Protein AF-A0A376FK42-F1 (afdb_monomer)

Nearest PDB structures (foldseek):
  2qjv-assembly1_A  TM=9.858E-01  e=5.951E-14  Salmonella enterica subsp. enterica serovar Typhimurium str. LT2
  2oa2-assembly1_A-2  TM=7.325E-01  e=2.300E-02  Halalkalibacterium halodurans
  1dgw-assembly1_A  TM=5.409E-01  e=7.132E-02  Canavalia ensiformis
  6v7j-assembly1_B  TM=4.861E-01  e=3.226E-01  Canavalia ensiformis
  3d0j-assembly1_A-2  TM=5.142E-01  e=8.065E-01  Clostridium acetobutylicum ATCC 824

Structure (mmCIF, N/CA/C/O backbone):
data_AF-A0A376FK42-F1
#
_entry.id   AF-A0A376FK42-F1
#
loop_
_atom_site.group_PDB
_atom_site.id
_atom_site.type_symbol
_atom_site.label_atom_id
_atom_site.label_alt_id
_atom_site.label_comp_id
_atom_site.label_asym_id
_atom_site.label_entity_id
_atom_site.label_seq_id
_atom_site.pdbx_PDB_ins_code
_atom_site.Cartn_x
_atom_site.Cartn_y
_atom_site.Cartn_z
_atom_site.occupancy
_atom_site.B_iso_or_equiv
_atom_site.auth_seq_id
_atom_site.auth_comp_id
_atom_site.auth_asym_id
_atom_site.auth_atom_id
_atom_site.pdbx_PDB_model_num
ATOM 1 N N . MET A 1 1 ? 3.304 8.848 0.435 1.00 94.44 1 MET A N 1
ATOM 2 C CA . MET A 1 1 ? 4.704 8.516 0.773 1.00 94.44 1 MET A CA 1
ATOM 3 C C . MET A 1 1 ? 5.530 8.342 -0.502 1.00 94.44 1 MET A C 1
ATOM 5 O O . MET A 1 1 ? 4.957 7.948 -1.506 1.00 94.44 1 MET A O 1
ATOM 9 N N . TRP A 1 2 ? 6.839 8.623 -0.476 1.00 97.44 2 TRP A N 1
ATOM 10 C CA . TRP A 1 2 ? 7.792 8.210 -1.522 1.00 97.44 2 TRP A CA 1
ATOM 11 C C . TRP A 1 2 ? 8.590 6.996 -1.032 1.00 97.44 2 TRP A C 1
ATOM 13 O O . TRP A 1 2 ? 8.978 6.951 0.135 1.00 97.44 2 TRP A O 1
ATOM 23 N N . THR A 1 3 ? 8.832 6.011 -1.888 1.00 98.12 3 THR A N 1
ATOM 24 C CA . THR A 1 3 ? 9.594 4.796 -1.583 1.00 98.12 3 THR A CA 1
ATOM 25 C C . THR A 1 3 ? 10.486 4.475 -2.769 1.00 98.12 3 THR A C 1
ATOM 27 O O . THR A 1 3 ? 9.990 4.237 -3.868 1.00 98.12 3 THR A O 1
ATOM 30 N N . SER A 1 4 ? 11.797 4.484 -2.541 1.00 98.50 4 SER A N 1
ATOM 31 C CA . SER A 1 4 ? 12.766 4.151 -3.581 1.00 98.50 4 SER A CA 1
ATOM 32 C C . SER A 1 4 ? 12.618 2.706 -4.044 1.00 98.50 4 SER A C 1
ATOM 34 O O . SER A 1 4 ? 12.125 1.851 -3.301 1.00 98.50 4 SER A O 1
ATOM 36 N N . GLU A 1 5 ? 13.052 2.438 -5.268 1.00 98.44 5 GLU A N 1
ATOM 37 C CA . GLU A 1 5 ? 13.147 1.083 -5.806 1.00 98.44 5 GLU A CA 1
ATOM 38 C C . GLU A 1 5 ? 13.842 0.095 -4.834 1.00 98.44 5 GLU A C 1
ATOM 40 O O . GLU A 1 5 ? 14.757 0.451 -4.086 1.00 98.44 5 GLU A O 1
ATOM 45 N N . GLY A 1 6 ? 13.355 -1.148 -4.785 1.00 97.44 6 GLY A N 1
ATOM 46 C CA . GLY A 1 6 ? 13.857 -2.211 -3.901 1.00 97.44 6 GLY A CA 1
ATOM 47 C C . GLY A 1 6 ? 13.598 -2.034 -2.394 1.00 97.44 6 GLY A C 1
ATOM 48 O O . GLY A 1 6 ? 13.906 -2.941 -1.621 1.00 97.44 6 GLY A O 1
ATOM 49 N N . CYS A 1 7 ? 13.040 -0.906 -1.951 1.00 98.38 7 CYS A N 1
ATOM 50 C CA . CYS A 1 7 ? 12.701 -0.663 -0.549 1.00 98.38 7 CYS A CA 1
ATOM 51 C C . CYS A 1 7 ? 11.273 -1.121 -0.203 1.00 98.38 7 CYS A C 1
ATOM 53 O O . CYS A 1 7 ? 10.405 -1.300 -1.057 1.00 98.38 7 CYS A O 1
ATOM 55 N N . THR A 1 8 ? 10.998 -1.254 1.095 1.00 98.25 8 THR A N 1
ATOM 56 C CA . THR A 1 8 ? 9.647 -1.513 1.616 1.00 98.25 8 THR A CA 1
ATOM 57 C C . THR A 1 8 ? 9.117 -0.316 2.388 1.00 98.25 8 THR A C 1
ATOM 59 O O . THR A 1 8 ? 9.856 0.303 3.157 1.00 98.25 8 THR A O 1
ATOM 62 N N . SER A 1 9 ? 7.828 -0.034 2.245 1.00 98.06 9 SER A N 1
ATOM 63 C CA . SER A 1 9 ? 7.110 0.978 3.015 1.00 98.06 9 SER A CA 1
ATOM 64 C C . SER A 1 9 ? 5.774 0.454 3.536 1.00 98.06 9 SER A C 1
ATOM 66 O O . SER A 1 9 ? 5.442 -0.716 3.344 1.00 98.06 9 SER A O 1
ATOM 68 N N . SER A 1 10 ? 5.078 1.271 4.335 1.00 96.50 10 SER A N 1
ATOM 69 C CA . SER A 1 10 ? 4.048 0.785 5.270 1.00 96.50 10 SER A CA 1
ATOM 70 C C . SER A 1 10 ? 4.559 -0.414 6.090 1.00 96.50 10 SER A C 1
ATOM 72 O O . SER A 1 10 ? 3.828 -1.347 6.415 1.00 96.50 10 SER A O 1
ATOM 74 N N . TYR A 1 11 ? 5.865 -0.379 6.396 1.00 94.12 11 TYR A N 1
ATOM 75 C CA . TYR A 1 11 ? 6.626 -1.433 7.049 1.00 94.12 11 TYR A CA 1
ATOM 76 C C . TYR A 1 11 ? 7.531 -0.841 8.157 1.00 94.12 11 TYR A C 1
ATOM 78 O O . TYR A 1 11 ? 8.142 0.203 7.914 1.00 94.12 11 TYR A O 1
ATOM 86 N N . PRO A 1 12 ? 7.683 -1.465 9.348 1.00 95.19 12 PRO A N 1
ATOM 87 C CA . PRO A 1 12 ? 7.027 -2.689 9.812 1.00 95.19 12 PRO A CA 1
ATOM 88 C C . PRO A 1 12 ? 5.510 -2.631 9.686 1.00 95.19 12 PRO A C 1
ATOM 90 O O . PRO A 1 12 ? 4.910 -1.568 9.847 1.00 95.19 12 PRO A O 1
ATOM 93 N N . SER A 1 13 ? 4.928 -3.768 9.315 1.00 94.69 13 SER A N 1
ATOM 94 C CA . SER A 1 13 ? 3.519 -3.836 8.945 1.00 94.69 13 SER A CA 1
ATOM 95 C C . SER A 1 13 ? 2.618 -3.360 10.085 1.00 94.69 13 SER A C 1
ATOM 97 O O . SER A 1 13 ? 2.896 -3.645 11.255 1.00 94.69 13 SER A O 1
ATOM 99 N N . HIS A 1 14 ? 1.555 -2.632 9.757 1.00 96.31 14 HIS A N 1
ATOM 100 C CA . HIS A 1 14 ? 0.619 -2.084 10.732 1.00 96.31 14 HIS A CA 1
ATOM 101 C C . HIS A 1 14 ? -0.830 -2.165 10.254 1.00 96.31 14 HIS A C 1
ATOM 103 O O . HIS A 1 14 ? -1.073 -2.380 9.070 1.00 96.31 14 HIS A O 1
ATOM 109 N N . LYS A 1 15 ? -1.768 -2.012 11.189 1.00 96.88 15 LYS A N 1
ATOM 110 C CA . LYS A 1 15 ? -3.212 -1.982 10.953 1.00 96.88 15 LYS A CA 1
ATOM 111 C C . LYS A 1 15 ? -3.883 -0.902 11.804 1.00 96.88 15 LYS A C 1
ATOM 113 O O . LYS A 1 15 ? -3.319 -0.446 12.801 1.00 96.88 15 LYS A O 1
ATOM 118 N N . HIS A 1 16 ? -5.079 -0.525 11.393 1.00 96.38 16 HIS A N 1
ATOM 119 C CA . HIS A 1 16 ? -5.954 0.442 12.053 1.00 96.38 16 HIS A CA 1
ATOM 120 C C . HIS A 1 16 ? -7.409 0.046 11.748 1.00 96.38 16 HIS A C 1
ATOM 122 O O . HIS A 1 16 ? -8.152 0.755 11.080 1.00 96.38 16 HIS A O 1
ATOM 128 N N . ASP A 1 17 ? -7.781 -1.169 12.150 1.00 95.94 17 ASP A N 1
ATOM 129 C CA . ASP A 1 17 ? -9.059 -1.821 11.843 1.00 95.94 17 ASP A CA 1
ATOM 130 C C . ASP A 1 17 ? -9.898 -2.152 13.088 1.00 95.94 17 ASP A C 1
ATOM 132 O O . ASP A 1 17 ? -10.990 -2.713 12.969 1.00 95.94 17 ASP A O 1
ATOM 136 N N . THR A 1 18 ? -9.427 -1.747 14.272 1.00 94.50 18 THR A N 1
ATOM 137 C CA . THR A 1 18 ? -10.134 -1.887 15.549 1.00 94.50 18 THR A CA 1
ATOM 138 C C . THR A 1 18 ? -10.239 -0.543 16.272 1.00 94.50 18 THR A C 1
ATOM 140 O O . THR A 1 18 ? -9.243 0.147 16.471 1.00 94.50 18 THR A O 1
ATOM 143 N N . ASP A 1 19 ? -11.438 -0.201 16.752 1.00 93.56 19 ASP A N 1
ATOM 144 C CA . ASP A 1 19 ? -11.649 0.928 17.668 1.00 93.56 19 ASP A CA 1
ATOM 145 C C . ASP A 1 19 ? -11.261 0.531 19.104 1.00 93.56 19 ASP A C 1
ATOM 147 O O . ASP A 1 19 ? -12.068 -0.011 19.861 1.00 93.56 19 ASP A O 1
ATOM 151 N N . ASN A 1 20 ? -9.984 0.712 19.453 1.00 92.06 20 ASN A N 1
ATOM 152 C CA . ASN A 1 20 ? -9.436 0.374 20.769 1.00 92.06 20 ASN A CA 1
ATOM 153 C C . ASN A 1 20 ? -8.352 1.384 21.202 1.00 92.06 20 ASN A C 1
ATOM 155 O O . ASN A 1 20 ? -7.168 1.035 21.296 1.00 92.06 20 ASN A O 1
ATOM 159 N N . PRO A 1 21 ? -8.713 2.660 21.421 1.00 89.88 21 PRO A N 1
ATOM 160 C CA . PRO A 1 21 ? -7.752 3.680 21.819 1.00 89.88 21 PRO A CA 1
ATOM 161 C C . PRO A 1 21 ? -7.221 3.453 23.252 1.00 89.88 21 PRO A C 1
ATOM 163 O O . PRO A 1 21 ? -7.978 3.044 24.135 1.00 89.88 21 PRO A O 1
ATOM 166 N N . PRO A 1 22 ? -5.939 3.782 23.533 1.00 90.31 22 PRO A N 1
ATOM 167 C CA . PRO A 1 22 ? -4.957 4.410 22.640 1.00 90.31 22 PRO A CA 1
ATOM 168 C C . PRO A 1 22 ? -4.126 3.406 21.820 1.00 90.31 22 PRO A C 1
ATOM 170 O O . PRO A 1 22 ? -3.119 3.784 21.228 1.00 90.31 22 PRO A O 1
ATOM 173 N N . GLN A 1 23 ? -4.455 2.113 21.840 1.00 91.81 23 GLN A N 1
ATOM 174 C CA . GLN A 1 23 ? -3.658 1.105 21.140 1.00 91.81 23 GLN A CA 1
ATOM 175 C C . GLN A 1 23 ? -3.880 1.173 19.628 1.00 91.81 23 GLN A C 1
ATOM 177 O O . GLN A 1 23 ? -2.927 1.023 18.865 1.00 91.81 23 GLN A O 1
ATOM 182 N N . GLU A 1 24 ? -5.121 1.412 19.209 1.00 92.94 24 GLU A N 1
ATOM 183 C CA . GLU A 1 24 ? -5.521 1.415 17.807 1.00 92.94 24 GLU A CA 1
ATOM 184 C C . GLU A 1 24 ? -6.777 2.263 17.581 1.00 92.94 24 GLU A C 1
ATOM 186 O O . GLU A 1 24 ? -7.643 2.345 18.455 1.00 92.94 24 GLU A O 1
ATOM 191 N N . THR A 1 25 ? -6.878 2.896 16.416 1.00 93.88 25 THR A N 1
ATOM 192 C CA . THR A 1 25 ? -8.098 3.570 15.960 1.00 93.88 25 THR A CA 1
ATOM 193 C C . THR A 1 25 ? -8.608 2.924 14.679 1.00 93.88 25 THR A C 1
ATOM 195 O O . THR A 1 25 ? -7.819 2.485 13.848 1.00 93.88 25 THR A O 1
ATOM 198 N N . TYR A 1 26 ? -9.932 2.865 14.506 1.00 94.06 26 TYR A N 1
ATOM 199 C CA . TYR A 1 26 ? -10.535 2.371 13.267 1.00 94.06 26 TYR A CA 1
ATOM 200 C C . TYR A 1 26 ? -10.449 3.441 12.177 1.00 94.06 26 TYR A C 1
ATOM 202 O O . TYR A 1 26 ? -11.073 4.502 12.292 1.00 94.06 26 TYR A O 1
ATOM 210 N N . LEU A 1 27 ? -9.704 3.144 11.115 1.00 94.00 27 LEU A N 1
ATOM 211 C CA . LEU A 1 27 ? -9.558 3.971 9.926 1.00 94.00 27 LEU A CA 1
ATOM 212 C C . LEU A 1 27 ? -9.585 3.072 8.683 1.00 94.00 27 LEU A C 1
ATOM 214 O O . LEU A 1 27 ? -8.787 2.151 8.551 1.00 94.00 27 LEU A O 1
ATOM 218 N N . GLU A 1 28 ? -10.469 3.350 7.736 1.00 92.62 28 GLU A N 1
ATOM 219 C CA . GLU A 1 28 ? -10.330 2.800 6.384 1.00 92.62 28 GLU A CA 1
ATOM 220 C C . GLU A 1 28 ? -9.239 3.584 5.654 1.00 92.62 28 GLU A C 1
ATOM 222 O O . GLU A 1 28 ? -9.155 4.801 5.828 1.00 92.62 28 GLU A O 1
ATOM 227 N N . GLU A 1 29 ? -8.417 2.925 4.832 1.00 97.25 29 GLU A N 1
ATOM 228 C CA . GLU A 1 29 ? -7.361 3.593 4.060 1.00 97.25 29 GLU A CA 1
ATOM 229 C C . GLU A 1 29 ? -7.423 3.230 2.572 1.00 97.25 29 GLU A C 1
ATOM 231 O O . GLU A 1 29 ? -7.695 2.093 2.181 1.00 97.25 29 GLU A O 1
ATOM 236 N N . THR A 1 30 ? -7.145 4.210 1.716 1.00 98.12 30 THR A N 1
ATOM 237 C CA . THR A 1 30 ? -6.933 3.999 0.277 1.00 98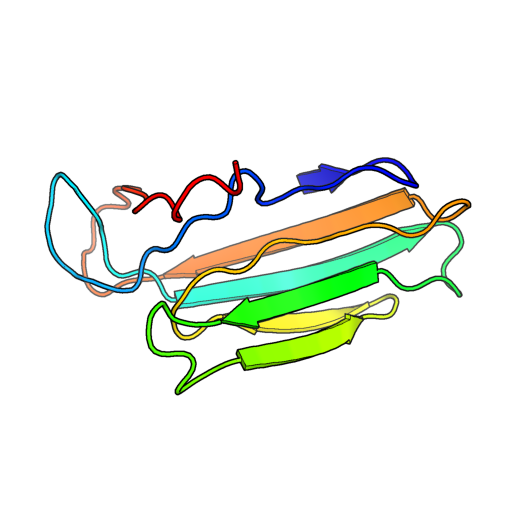.12 30 THR A CA 1
ATOM 238 C C . THR A 1 30 ? -5.526 4.420 -0.114 1.00 98.12 30 THR A C 1
ATOM 240 O O . THR A 1 30 ? -4.996 5.371 0.451 1.00 98.12 30 THR A O 1
ATOM 243 N N . TYR A 1 31 ? -4.935 3.742 -1.098 1.00 98.62 31 TYR A N 1
ATOM 244 C CA . TYR A 1 31 ? -3.613 4.042 -1.651 1.00 98.62 31 TYR A CA 1
ATOM 245 C C . TYR A 1 31 ? -3.733 4.300 -3.151 1.00 98.62 31 TYR A C 1
ATOM 247 O O . TYR A 1 31 ? -3.988 3.366 -3.904 1.00 98.62 31 TYR A O 1
ATOM 255 N N . TYR A 1 32 ? -3.526 5.539 -3.600 1.00 98.75 32 TYR A N 1
ATOM 256 C CA . TYR A 1 32 ? -3.381 5.874 -5.020 1.00 98.75 32 TYR A CA 1
ATOM 257 C C . TYR A 1 32 ? -1.905 5.857 -5.415 1.00 98.75 32 TYR A C 1
ATOM 259 O O . TYR A 1 32 ? -1.145 6.717 -4.962 1.00 98.75 32 TYR A O 1
ATOM 267 N N . HIS A 1 33 ? -1.500 4.910 -6.260 1.00 98.81 33 HIS A N 1
ATOM 268 C CA . HIS A 1 33 ? -0.095 4.669 -6.595 1.00 98.81 33 HIS A CA 1
ATOM 269 C C . HIS A 1 33 ? 0.362 5.414 -7.849 1.00 98.81 33 HIS A C 1
ATOM 271 O O . HIS A 1 33 ? -0.371 5.579 -8.822 1.00 98.81 33 HIS A O 1
ATOM 277 N N . ARG A 1 34 ? 1.621 5.846 -7.851 1.00 98.75 34 ARG A N 1
ATOM 278 C CA . ARG A 1 34 ? 2.363 6.374 -8.997 1.00 98.75 34 ARG A CA 1
ATOM 279 C C . ARG A 1 34 ? 3.734 5.714 -9.039 1.00 98.75 34 ARG A C 1
ATOM 281 O O . ARG A 1 34 ? 4.374 5.584 -8.001 1.00 98.75 34 ARG A O 1
ATOM 288 N N . LEU A 1 35 ? 4.181 5.329 -10.228 1.00 98.75 35 LEU A N 1
ATOM 289 C CA . LEU A 1 35 ? 5.472 4.670 -10.432 1.00 98.75 35 LEU A CA 1
ATOM 290 C C . LEU A 1 35 ? 6.344 5.485 -11.389 1.00 98.75 35 LEU A C 1
ATOM 292 O O . LEU A 1 35 ? 5.832 6.158 -12.286 1.00 98.75 35 LEU A O 1
ATOM 296 N N . ASN A 1 36 ? 7.660 5.404 -11.208 1.00 98.31 36 ASN A N 1
ATOM 297 C CA . ASN A 1 36 ? 8.644 5.989 -12.108 1.00 98.31 36 ASN A CA 1
ATOM 298 C C . ASN A 1 36 ? 9.814 5.014 -12.341 1.00 98.31 36 ASN A C 1
ATOM 300 O O . ASN A 1 36 ? 10.559 4.756 -11.397 1.00 98.31 36 ASN A O 1
ATOM 304 N N . PRO A 1 37 ? 10.030 4.519 -13.575 1.00 98.50 37 PRO A N 1
ATOM 305 C CA . PRO A 1 37 ? 9.229 4.738 -14.788 1.00 98.50 37 PRO A CA 1
ATOM 306 C C . PRO A 1 37 ? 7.783 4.200 -14.718 1.00 98.50 37 PRO A C 1
ATOM 308 O O . PRO A 1 37 ? 7.500 3.241 -14.003 1.00 98.50 37 PRO A O 1
ATOM 311 N N . GLU A 1 38 ? 6.856 4.809 -15.472 1.00 98.69 38 GLU A N 1
ATOM 312 C CA . GLU A 1 38 ? 5.401 4.587 -15.323 1.00 98.69 38 GLU A CA 1
ATOM 313 C C . GLU A 1 38 ? 4.911 3.167 -15.674 1.00 98.69 38 GLU A C 1
ATOM 315 O O . GLU A 1 38 ? 3.813 2.794 -15.273 1.00 98.69 38 GLU A O 1
ATOM 320 N N . GLN A 1 39 ? 5.692 2.366 -16.404 1.00 98.62 39 GLN A N 1
ATOM 321 C CA . GLN A 1 39 ? 5.346 0.981 -16.758 1.00 98.62 39 GLN A CA 1
ATOM 322 C C . GLN A 1 39 ? 5.630 -0.044 -15.646 1.00 98.62 39 GLN A C 1
ATOM 324 O O . GLN A 1 39 ? 5.386 -1.236 -15.840 1.00 98.62 39 GLN A O 1
ATOM 329 N N . GLY A 1 40 ? 6.217 0.396 -14.530 1.00 98.38 40 GLY A N 1
ATOM 330 C CA . GLY A 1 40 ? 6.515 -0.456 -13.385 1.00 98.38 40 GLY A CA 1
ATOM 331 C C . GLY A 1 40 ? 5.282 -0.893 -12.601 1.00 98.38 40 GLY A C 1
ATOM 332 O O . GLY A 1 40 ? 4.157 -0.471 -12.868 1.00 98.38 40 GLY A O 1
ATOM 333 N N . PHE A 1 41 ? 5.537 -1.704 -11.579 1.00 98.81 41 PHE A N 1
ATOM 334 C CA . PHE A 1 41 ? 4.562 -2.080 -10.563 1.00 98.81 41 PHE A CA 1
ATOM 335 C C . PHE A 1 41 ? 5.237 -2.172 -9.189 1.00 98.81 41 PHE A C 1
ATOM 337 O O . PHE A 1 41 ? 6.457 -2.334 -9.093 1.00 98.81 41 PHE A O 1
ATOM 344 N N . CYS A 1 42 ? 4.443 -2.097 -8.127 1.00 98.69 42 CYS A N 1
ATOM 345 C CA . CYS A 1 42 ? 4.838 -2.523 -6.787 1.00 98.69 42 CYS A CA 1
ATOM 346 C C . CYS A 1 42 ? 3.949 -3.686 -6.332 1.00 98.69 42 CYS A C 1
ATOM 348 O O . CYS A 1 42 ? 2.891 -3.941 -6.906 1.00 98.69 42 CYS A O 1
ATOM 350 N N . MET A 1 43 ? 4.391 -4.416 -5.313 1.00 98.81 43 MET A N 1
ATOM 351 C CA . MET A 1 43 ? 3.580 -5.444 -4.671 1.00 98.81 43 MET A CA 1
ATOM 352 C C . MET A 1 43 ? 2.970 -4.856 -3.403 1.00 98.81 43 MET A C 1
ATOM 354 O O . MET A 1 43 ? 3.704 -4.466 -2.493 1.00 98.81 43 MET A O 1
ATOM 358 N N . GLN A 1 44 ? 1.643 -4.817 -3.322 1.00 98.81 44 GLN A N 1
ATOM 359 C CA . GLN A 1 44 ? 0.934 -4.498 -2.085 1.00 98.81 44 GLN A CA 1
ATOM 360 C C . GLN A 1 44 ? 0.191 -5.742 -1.614 1.00 98.81 44 GLN A C 1
ATOM 362 O O . GLN A 1 44 ? -0.496 -6.403 -2.395 1.00 98.81 44 GLN A O 1
ATOM 367 N N . ARG A 1 45 ? 0.350 -6.076 -0.335 1.00 98.62 45 ARG A N 1
ATOM 368 C CA . ARG A 1 45 ? -0.341 -7.207 0.284 1.00 98.62 45 ARG A CA 1
ATOM 369 C C . ARG A 1 45 ? -1.255 -6.689 1.374 1.00 98.62 45 ARG A C 1
ATOM 371 O O . ARG A 1 45 ? -0.771 -5.953 2.216 1.00 98.62 45 ARG A O 1
ATOM 378 N N . VAL A 1 46 ? -2.520 -7.096 1.390 1.00 98.56 46 VAL A N 1
ATOM 379 C CA . VAL A 1 46 ? -3.478 -6.767 2.454 1.00 98.56 46 VAL A CA 1
ATOM 380 C C . VAL A 1 46 ? -3.874 -8.054 3.168 1.00 98.56 46 VAL A C 1
ATOM 382 O O . VAL A 1 46 ? -4.424 -8.952 2.533 1.00 98.56 46 VAL A O 1
ATOM 385 N N . TYR A 1 47 ? -3.571 -8.176 4.463 1.00 98.38 47 TYR A N 1
ATOM 386 C CA . TYR A 1 47 ? -3.794 -9.422 5.202 1.00 98.38 47 TYR A CA 1
ATOM 387 C C . TYR A 1 47 ? -4.163 -9.229 6.679 1.00 98.38 47 TYR A C 1
ATOM 389 O O . TYR A 1 47 ? -3.696 -8.304 7.330 1.00 98.38 47 TYR A O 1
ATOM 397 N N . THR A 1 48 ? -4.972 -10.120 7.247 1.00 97.62 48 THR A N 1
ATOM 398 C CA . THR A 1 48 ? -5.293 -10.157 8.691 1.00 97.62 48 THR A CA 1
ATOM 399 C C . THR A 1 48 ? -4.431 -11.181 9.432 1.00 97.6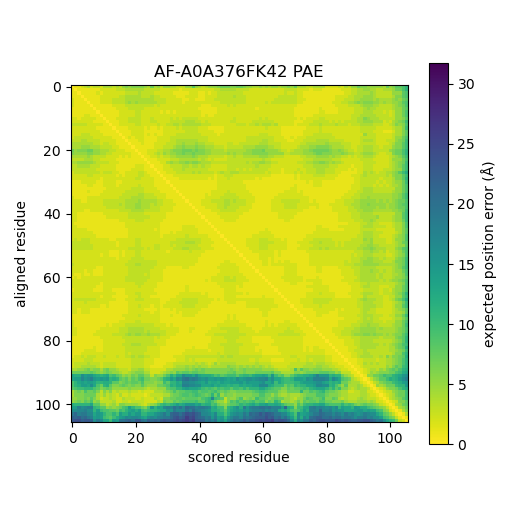2 48 THR A C 1
ATOM 401 O O . THR A 1 48 ? -3.805 -12.028 8.802 1.00 97.62 48 THR A O 1
ATOM 404 N N . ASP A 1 49 ? -4.386 -11.152 10.768 1.00 95.31 49 ASP A N 1
ATOM 405 C CA . ASP A 1 49 ? -3.643 -12.159 11.554 1.00 95.31 49 ASP A CA 1
ATOM 406 C C . ASP A 1 49 ? -4.096 -13.597 11.252 1.00 95.31 49 ASP A C 1
ATOM 408 O O . ASP A 1 49 ? -3.274 -14.497 11.077 1.00 95.31 49 ASP A O 1
ATOM 4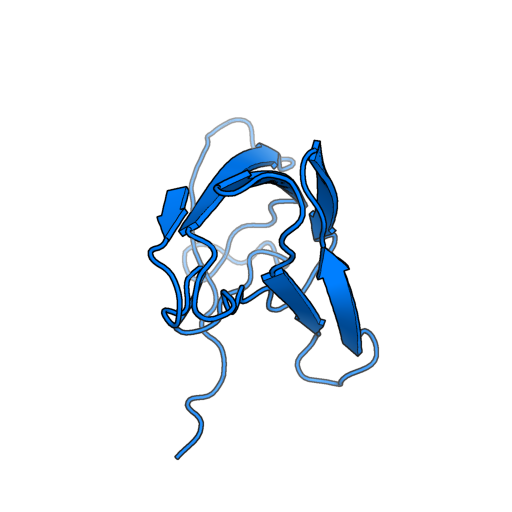12 N N . ASP A 1 50 ? -5.411 -13.796 11.131 1.00 96.62 50 ASP A N 1
ATOM 413 C CA . ASP A 1 50 ? -6.052 -15.088 10.863 1.00 96.62 50 ASP A CA 1
ATOM 414 C C . ASP A 1 50 ? -6.057 -15.496 9.379 1.00 96.62 50 ASP A C 1
ATOM 416 O O . ASP A 1 50 ? -6.529 -16.582 9.044 1.00 96.62 50 ASP A O 1
ATOM 420 N N . ARG A 1 51 ? -5.540 -14.634 8.492 1.00 97.00 51 ARG A N 1
ATOM 421 C CA . ARG A 1 51 ? -5.500 -14.823 7.031 1.00 97.00 51 ARG A CA 1
ATOM 422 C C . ARG A 1 51 ? -6.861 -15.033 6.364 1.00 97.00 51 ARG A C 1
ATOM 424 O O . ARG A 1 51 ? -6.915 -15.513 5.236 1.00 97.00 51 ARG A O 1
ATOM 431 N N . THR A 1 52 ? -7.964 -14.656 7.013 1.00 97.94 52 THR A N 1
ATOM 432 C CA . THR A 1 52 ? -9.289 -14.648 6.361 1.00 97.94 52 THR A CA 1
ATOM 433 C C . THR A 1 52 ? -9.374 -13.608 5.245 1.00 97.94 52 THR A C 1
ATOM 435 O O . THR A 1 52 ? -10.153 -13.768 4.309 1.00 97.94 52 THR A O 1
ATOM 438 N N . LEU A 1 53 ? -8.551 -12.563 5.335 1.00 98.06 53 LEU A N 1
ATOM 439 C CA . LEU A 1 53 ? -8.134 -11.722 4.223 1.00 98.06 53 LEU A CA 1
ATOM 440 C C . LEU A 1 53 ? -6.623 -11.919 4.051 1.00 98.06 53 LEU A C 1
ATOM 442 O O . LEU A 1 53 ? -5.885 -11.782 5.027 1.00 98.06 53 LEU A O 1
ATOM 446 N N . ASP A 1 54 ? -6.169 -12.262 2.848 1.00 98.44 54 ASP A N 1
ATOM 447 C CA . ASP A 1 54 ? -4.744 -12.388 2.509 1.00 98.44 54 ASP A CA 1
ATOM 448 C C . ASP A 1 54 ? -4.561 -12.258 0.99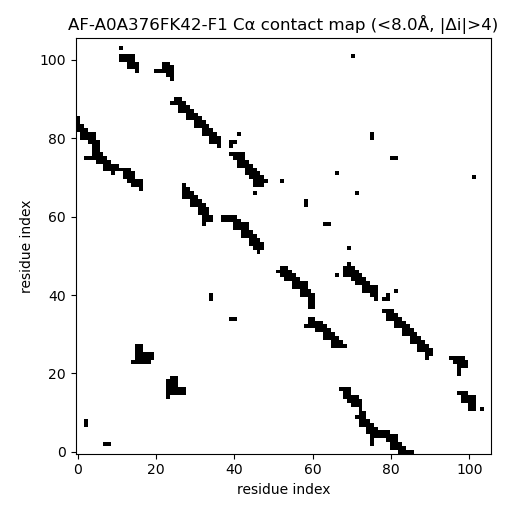1 1.00 98.44 54 ASP A C 1
ATOM 450 O O . ASP A 1 54 ? -4.437 -13.244 0.268 1.00 98.44 54 ASP A O 1
ATOM 454 N N . GLU A 1 55 ? -4.601 -11.023 0.501 1.00 98.56 55 GLU A N 1
ATOM 455 C CA . GLU A 1 55 ? -4.552 -10.719 -0.927 1.00 98.56 55 GLU A CA 1
ATOM 456 C C . GLU A 1 55 ? -3.238 -10.028 -1.280 1.00 98.56 55 GLU A C 1
ATOM 458 O O . GLU A 1 55 ? -2.816 -9.087 -0.606 1.00 98.56 55 GLU A O 1
ATOM 463 N N . CYS A 1 56 ? -2.594 -10.472 -2.357 1.00 98.50 56 CYS A N 1
ATOM 464 C CA . CYS A 1 56 ? -1.354 -9.890 -2.862 1.00 98.50 56 CYS A CA 1
ATOM 465 C C . CYS A 1 56 ? -1.557 -9.434 -4.305 1.00 98.50 56 CYS A C 1
ATOM 467 O O . CYS A 1 56 ? -1.965 -10.220 -5.159 1.00 98.50 56 CYS A O 1
ATOM 469 N N . MET A 1 57 ? -1.278 -8.162 -4.572 1.00 98.62 57 MET A N 1
ATOM 470 C CA . MET A 1 57 ? -1.613 -7.505 -5.832 1.00 98.62 57 MET A CA 1
ATOM 471 C C . MET A 1 57 ? -0.355 -6.893 -6.443 1.00 98.62 57 MET A C 1
ATOM 473 O O . MET A 1 57 ? 0.418 -6.233 -5.746 1.00 98.62 57 MET A O 1
ATOM 477 N N . ALA A 1 58 ? -0.177 -7.078 -7.751 1.00 98.75 58 ALA A N 1
ATOM 478 C CA . ALA A 1 58 ? 0.715 -6.238 -8.540 1.00 98.75 58 ALA A CA 1
ATOM 479 C C . ALA A 1 58 ? -0.032 -4.940 -8.872 1.00 98.75 58 ALA A C 1
ATOM 481 O O . ALA A 1 58 ? -1.049 -4.973 -9.563 1.00 98.75 58 ALA A O 1
ATOM 482 N N . VAL A 1 59 ? 0.453 -3.821 -8.344 1.00 98.75 59 VAL A N 1
ATOM 483 C CA . VAL A 1 59 ? -0.192 -2.510 -8.437 1.00 98.75 59 VAL A CA 1
ATOM 484 C C . VAL A 1 59 ? 0.581 -1.644 -9.422 1.00 98.75 59 VAL A C 1
ATOM 486 O O . VAL A 1 59 ? 1.776 -1.406 -9.232 1.00 98.75 59 VAL A O 1
ATOM 489 N N . TYR A 1 60 ? -0.085 -1.185 -10.478 1.00 98.88 60 TYR A N 1
ATOM 490 C CA . TYR A 1 60 ? 0.517 -0.394 -11.547 1.00 98.88 60 TYR A CA 1
ATOM 491 C C . TYR A 1 60 ? 0.282 1.109 -11.348 1.00 98.88 60 TYR A C 1
ATOM 493 O O . TYR A 1 60 ? -0.383 1.575 -10.420 1.00 98.88 60 TYR A O 1
ATOM 501 N N . ASN A 1 61 ? 0.882 1.914 -12.226 1.00 98.75 61 ASN A N 1
ATOM 502 C CA . ASN A 1 61 ? 0.767 3.366 -12.171 1.00 98.75 61 ASN A CA 1
ATOM 503 C C . ASN A 1 61 ? -0.695 3.819 -12.296 1.00 98.75 61 ASN A C 1
ATOM 505 O O . ASN A 1 61 ? -1.358 3.536 -13.291 1.00 98.75 61 ASN A O 1
ATOM 509 N N . ARG A 1 62 ? -1.128 4.638 -11.331 1.00 98.56 62 ARG A N 1
ATOM 510 C CA . ARG A 1 62 ? -2.481 5.196 -11.162 1.00 98.56 62 ARG A CA 1
ATOM 511 C C . ARG A 1 62 ? -3.540 4.219 -10.653 1.00 98.56 62 ARG A C 1
ATOM 513 O O . ARG A 1 62 ? -4.705 4.614 -10.591 1.00 98.56 62 ARG A O 1
ATOM 520 N N . ASP A 1 63 ? -3.154 3.018 -10.243 1.00 98.88 63 ASP A N 1
ATOM 521 C CA . ASP A 1 63 ? -4.067 2.101 -9.571 1.00 98.88 63 ASP A CA 1
ATOM 522 C C . ASP A 1 63 ? -4.375 2.562 -8.142 1.00 98.88 63 ASP A C 1
ATOM 524 O O . ASP A 1 63 ? -3.603 3.291 -7.504 1.00 98.88 63 ASP A O 1
ATOM 528 N N . VAL A 1 64 ? -5.528 2.114 -7.641 1.00 98.75 64 VAL A N 1
ATOM 529 C CA . VAL A 1 64 ? -5.962 2.330 -6.261 1.00 98.75 64 VAL A CA 1
ATOM 530 C C . VAL A 1 64 ? -6.103 0.991 -5.555 1.00 98.75 64 VAL A C 1
ATOM 532 O O . VAL A 1 64 ? -6.787 0.099 -6.054 1.00 98.75 64 VAL A O 1
ATOM 535 N N . VAL A 1 65 ? -5.519 0.883 -4.363 1.00 98.62 65 VAL A N 1
ATOM 536 C CA . VAL A 1 65 ? -5.763 -0.232 -3.440 1.00 98.62 65 VAL A CA 1
ATOM 537 C C . VAL A 1 65 ? -6.598 0.259 -2.265 1.00 98.62 65 VAL A C 1
ATOM 539 O O . VAL A 1 65 ? -6.306 1.300 -1.676 1.00 98.62 65 VAL A O 1
ATOM 542 N N . MET A 1 66 ? -7.643 -0.497 -1.931 1.00 98.19 66 MET A N 1
ATOM 543 C CA . MET A 1 66 ? -8.458 -0.279 -0.738 1.00 98.19 66 MET A CA 1
ATOM 544 C C . MET A 1 66 ? -7.989 -1.208 0.379 1.00 98.19 66 MET A C 1
ATOM 546 O O . MET A 1 66 ? -7.811 -2.406 0.158 1.00 98.19 66 MET A O 1
ATOM 550 N N . VAL A 1 67 ? -7.842 -0.658 1.579 1.00 98.12 67 VAL A N 1
ATOM 551 C CA . VAL A 1 67 ? -7.477 -1.385 2.793 1.00 98.12 67 VAL A CA 1
ATOM 552 C C . VAL A 1 67 ? -8.647 -1.280 3.777 1.00 98.12 67 VAL A C 1
ATOM 554 O O . VAL A 1 67 ? -8.711 -0.336 4.564 1.00 98.12 67 VAL A O 1
ATOM 557 N N . PRO A 1 68 ? -9.609 -2.220 3.724 1.00 95.44 68 PRO A N 1
ATOM 558 C CA . PRO A 1 68 ? -10.763 -2.204 4.624 1.00 95.44 68 PRO A CA 1
ATOM 559 C C . PRO A 1 68 ? -10.417 -2.707 6.031 1.00 95.44 68 PRO A C 1
ATOM 561 O O . PRO A 1 68 ? -11.129 -2.408 6.982 1.00 95.44 68 PRO A O 1
ATOM 564 N N . LYS A 1 69 ? -9.367 -3.529 6.152 1.00 97.00 69 LYS A N 1
ATOM 565 C CA . LYS A 1 69 ? -8.834 -4.052 7.411 1.00 97.00 69 LYS A CA 1
ATOM 566 C C . LYS A 1 69 ? -7.456 -4.679 7.200 1.00 97.00 69 LYS A C 1
ATOM 568 O O . LYS A 1 69 ? -7.080 -4.995 6.069 1.00 97.00 69 LYS A O 1
ATOM 573 N N . GLY A 1 70 ? -6.764 -4.946 8.298 1.00 97.31 70 GLY A N 1
ATOM 574 C CA . GLY A 1 70 ? -5.529 -5.705 8.333 1.00 97.31 70 GLY A CA 1
ATOM 575 C C . GLY A 1 70 ? -4.275 -4.914 7.971 1.00 97.31 70 GLY A C 1
ATOM 576 O O . GLY A 1 70 ? -4.255 -3.693 7.823 1.00 97.31 70 GLY A O 1
ATOM 577 N N . TYR A 1 71 ? -3.204 -5.678 7.859 1.00 98.06 71 TYR A N 1
ATOM 578 C CA . TYR A 1 71 ? -1.845 -5.292 7.544 1.00 98.06 71 TYR A CA 1
ATOM 579 C C . TYR A 1 71 ? -1.655 -5.032 6.058 1.00 98.06 71 TYR A C 1
ATOM 581 O O . TYR A 1 71 ? -2.094 -5.840 5.245 1.00 98.06 71 TYR A O 1
ATOM 589 N N . HIS A 1 72 ? -0.966 -3.949 5.700 1.00 98.31 72 HIS A N 1
ATOM 590 C CA . HIS A 1 72 ? -0.929 -3.475 4.312 1.00 98.31 72 HIS A CA 1
ATOM 591 C C . HIS A 1 72 ? 0.449 -2.946 3.845 1.00 98.31 72 HIS A C 1
ATOM 593 O O . HIS A 1 72 ? 0.557 -1.801 3.398 1.00 98.31 72 HIS A O 1
ATOM 599 N N . PRO A 1 73 ? 1.532 -3.749 3.928 1.00 98.25 73 PRO A N 1
ATOM 600 C CA . PRO A 1 73 ? 2.855 -3.334 3.473 1.00 98.25 73 PRO 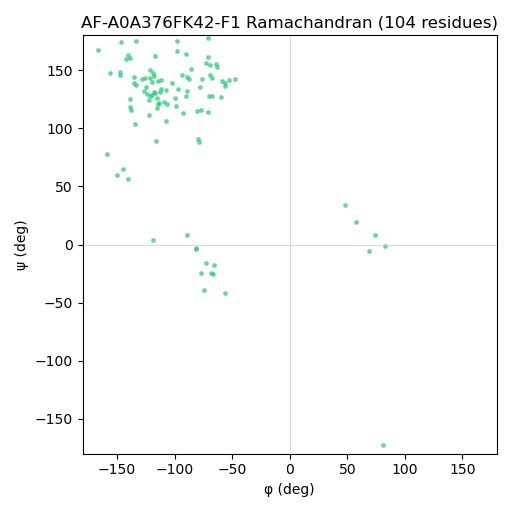A CA 1
ATOM 601 C C . PRO A 1 73 ? 2.931 -3.196 1.946 1.00 98.25 73 PRO A C 1
ATOM 603 O O . PRO A 1 73 ? 2.235 -3.889 1.197 1.00 98.25 73 PRO A O 1
ATOM 606 N N . VAL A 1 74 ? 3.860 -2.352 1.496 1.00 98.69 74 VAL A N 1
ATOM 607 C CA . VAL A 1 74 ? 4.202 -2.150 0.083 1.00 98.69 74 VAL A CA 1
ATOM 608 C C . VAL A 1 74 ? 5.671 -2.512 -0.134 1.00 98.69 74 VAL A C 1
ATOM 610 O O . VAL A 1 74 ? 6.551 -2.007 0.564 1.00 98.69 74 VAL A O 1
ATOM 613 N N . ALA A 1 75 ? 5.944 -3.366 -1.118 1.00 98.69 75 ALA A N 1
ATOM 614 C CA . ALA A 1 75 ? 7.289 -3.698 -1.579 1.00 98.69 75 ALA A CA 1
ATOM 615 C C . ALA A 1 75 ? 7.488 -3.178 -3.007 1.00 98.69 75 ALA A C 1
ATOM 617 O O . ALA A 1 75 ? 6.734 -3.536 -3.916 1.00 98.69 75 ALA A O 1
ATOM 618 N N . THR A 1 76 ? 8.484 -2.317 -3.211 1.00 98.69 76 THR A N 1
ATOM 619 C CA . THR A 1 76 ? 8.792 -1.772 -4.538 1.00 98.69 76 THR A CA 1
ATOM 620 C C . THR A 1 76 ? 9.713 -2.709 -5.312 1.00 98.69 76 THR A C 1
ATOM 622 O O . THR A 1 76 ? 10.509 -3.459 -4.743 1.00 98.69 76 THR A O 1
ATOM 625 N N . MET A 1 77 ? 9.602 -2.672 -6.637 1.00 98.50 77 MET A N 1
ATOM 626 C CA . MET A 1 77 ? 10.459 -3.450 -7.525 1.00 98.50 77 MET A CA 1
ATOM 627 C C . MET A 1 77 ? 11.716 -2.655 -7.877 1.00 98.50 77 MET A C 1
ATOM 629 O O . MET A 1 77 ? 11.660 -1.436 -8.043 1.00 98.50 77 MET A O 1
ATOM 633 N N . ALA A 1 78 ? 12.848 -3.347 -8.015 1.00 98.56 78 ALA A N 1
ATOM 634 C CA . ALA A 1 78 ? 14.072 -2.733 -8.519 1.00 98.56 78 ALA A CA 1
ATOM 635 C C . ALA A 1 78 ? 13.828 -2.094 -9.902 1.00 98.56 78 ALA A C 1
ATOM 637 O O . ALA A 1 78 ? 13.137 -2.668 -10.747 1.00 98.56 78 ALA A O 1
ATOM 638 N N . GLY A 1 79 ? 14.386 -0.908 -10.122 1.00 98.31 79 GLY A N 1
ATOM 639 C CA . GLY A 1 79 ? 14.206 -0.072 -11.305 1.00 98.31 79 GLY A CA 1
ATOM 640 C C . GLY A 1 79 ? 12.951 0.807 -11.313 1.00 98.31 79 GLY A C 1
ATOM 641 O O . GLY A 1 79 ? 12.774 1.548 -12.279 1.00 98.31 79 GLY A O 1
ATOM 642 N N . TYR A 1 80 ? 12.096 0.749 -10.281 1.00 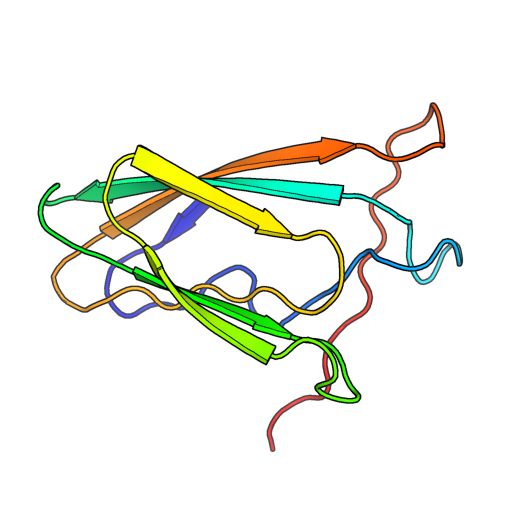98.62 80 TYR A N 1
ATOM 643 C CA . TYR A 1 80 ? 10.843 1.509 -10.221 1.00 98.62 80 TYR A CA 1
ATOM 644 C C . TYR A 1 80 ? 10.641 2.184 -8.861 1.00 98.62 80 TYR A C 1
ATOM 646 O O . TYR A 1 80 ? 10.236 1.553 -7.882 1.00 98.62 80 TYR A O 1
ATOM 654 N N . ASP A 1 81 ? 10.875 3.494 -8.815 1.00 98.75 81 ASP A N 1
ATOM 655 C CA . ASP A 1 81 ? 10.499 4.307 -7.663 1.00 98.75 81 ASP A CA 1
ATOM 656 C C . ASP A 1 81 ? 8.974 4.380 -7.548 1.00 98.75 81 ASP A C 1
ATOM 658 O O . ASP A 1 81 ? 8.259 4.480 -8.551 1.00 98.75 81 ASP A O 1
ATOM 662 N N . SER A 1 82 ? 8.476 4.375 -6.313 1.00 98.62 82 SER A N 1
ATOM 663 C CA . SER A 1 82 ? 7.050 4.404 -6.009 1.00 98.62 82 SER A CA 1
ATOM 664 C C . SER A 1 82 ? 6.680 5.630 -5.189 1.00 98.62 82 SER A C 1
ATOM 666 O O . SER A 1 82 ? 7.346 6.002 -4.225 1.00 98.62 82 SER A O 1
ATOM 668 N N . TYR A 1 83 ? 5.541 6.218 -5.518 1.00 98.56 83 TYR A N 1
ATOM 669 C CA . TYR A 1 83 ? 4.842 7.188 -4.693 1.00 98.56 83 TYR A CA 1
ATOM 670 C C . TYR A 1 83 ? 3.410 6.716 -4.489 1.00 98.56 83 TYR A C 1
ATOM 672 O O . TYR A 1 83 ? 2.794 6.210 -5.419 1.00 98.56 83 TYR A O 1
ATOM 680 N N . TYR A 1 84 ? 2.846 6.934 -3.310 1.00 98.19 84 TYR A N 1
ATOM 681 C CA . TYR A 1 84 ? 1.404 6.809 -3.128 1.00 98.19 84 TYR A CA 1
ATOM 682 C C . TYR A 1 84 ? 0.828 7.960 -2.317 1.00 98.19 84 TYR A C 1
ATOM 684 O O . TYR A 1 84 ? 1.469 8.472 -1.397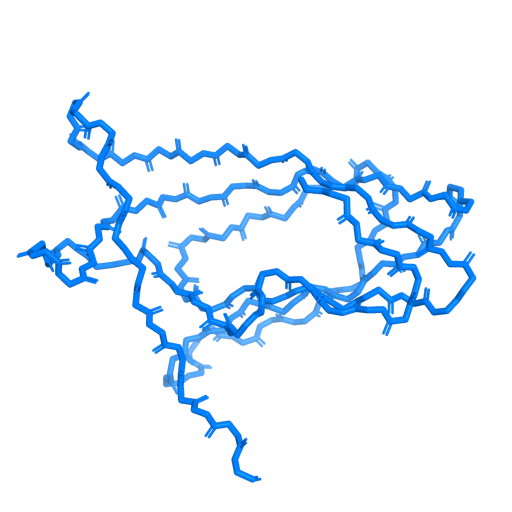 1.00 98.19 84 TYR A O 1
ATOM 692 N N . LEU A 1 85 ? -0.384 8.375 -2.672 1.00 98.25 85 LEU A N 1
ATOM 693 C CA . LEU A 1 85 ? -1.209 9.268 -1.867 1.00 98.25 85 LEU A CA 1
ATOM 694 C C . LEU A 1 85 ? -2.227 8.418 -1.119 1.00 98.25 85 LEU A C 1
ATOM 696 O O . LEU A 1 85 ? -2.964 7.663 -1.750 1.00 98.25 85 LEU A O 1
ATOM 700 N N . ASN A 1 86 ? -2.275 8.576 0.197 1.00 97.00 86 ASN A N 1
ATOM 701 C CA . ASN A 1 86 ? -3.209 7.859 1.040 1.00 97.00 86 ASN A CA 1
ATOM 702 C C . ASN A 1 86 ? -4.231 8.788 1.703 1.00 97.00 86 ASN A C 1
ATOM 704 O O . ASN A 1 86 ? -3.921 9.920 2.079 1.00 97.00 86 ASN A O 1
ATOM 708 N N . VAL A 1 87 ? -5.471 8.303 1.778 1.00 96.62 87 VAL A N 1
ATOM 709 C CA . VAL A 1 87 ? -6.612 8.966 2.421 1.00 96.62 87 VAL A CA 1
ATOM 710 C C . VAL A 1 87 ? -7.169 8.006 3.455 1.00 96.62 87 VAL A C 1
ATOM 712 O O . VAL A 1 87 ? -7.450 6.857 3.117 1.00 96.62 87 VAL A O 1
ATOM 715 N N . MET A 1 88 ? -7.345 8.503 4.679 1.00 93.44 88 MET A N 1
ATOM 716 C CA . MET A 1 88 ? -7.910 7.755 5.796 1.00 93.44 88 MET A CA 1
ATOM 717 C C . MET A 1 88 ? -9.162 8.431 6.342 1.00 93.44 88 MET A C 1
ATOM 719 O O . MET A 1 88 ? -9.216 9.661 6.415 1.00 93.44 88 MET A O 1
ATOM 723 N N . ALA A 1 89 ? -10.141 7.629 6.753 1.00 92.19 89 ALA A N 1
ATOM 724 C CA . ALA A 1 89 ? -11.351 8.107 7.412 1.00 92.19 89 ALA A CA 1
ATOM 725 C C . ALA A 1 89 ? -11.866 7.092 8.439 1.00 92.19 89 ALA A C 1
ATOM 727 O O . ALA A 1 89 ? -11.771 5.885 8.235 1.00 92.19 89 ALA A O 1
ATOM 728 N N . GLY A 1 90 ? -12.442 7.594 9.530 1.00 90.06 90 GLY A N 1
ATOM 729 C CA . GLY A 1 90 ? -13.051 6.794 10.589 1.00 90.06 90 GLY A CA 1
ATOM 730 C C . GLY A 1 90 ? -14.254 7.508 11.212 1.00 90.06 90 GLY A C 1
ATOM 731 O O . GLY A 1 90 ? -14.539 8.656 10.866 1.00 90.06 90 GLY A O 1
ATOM 732 N N . PRO A 1 91 ? -14.985 6.848 12.126 1.00 87.31 91 PRO A N 1
ATOM 733 C CA . PRO A 1 91 ? -16.233 7.367 12.691 1.00 87.31 91 PRO A CA 1
ATOM 734 C C . PRO A 1 91 ? -16.040 8.527 13.682 1.00 87.31 91 PRO A C 1
ATOM 736 O O . PRO A 1 91 ? -17.004 9.218 14.011 1.00 87.31 91 PRO A O 1
ATOM 739 N N . VAL A 1 92 ? -14.820 8.742 14.183 1.00 82.75 92 VAL A N 1
ATOM 740 C CA . VAL A 1 92 ? -14.517 9.773 15.183 1.00 82.75 92 VAL A CA 1
ATOM 741 C C . VAL A 1 92 ? -14.160 11.088 14.486 1.00 82.75 92 VAL A C 1
ATOM 743 O O . VAL A 1 92 ? -13.348 11.118 13.567 1.00 82.75 92 VAL A O 1
ATOM 746 N N . ALA A 1 93 ? -14.764 12.197 14.928 1.00 72.06 93 ALA A N 1
ATOM 747 C CA . ALA A 1 93 ? -14.573 13.517 14.314 1.00 72.06 93 ALA A CA 1
ATOM 748 C C . ALA A 1 93 ? -13.157 14.093 14.508 1.00 72.06 93 ALA A C 1
ATOM 750 O O . ALA A 1 93 ? -12.720 14.947 13.736 1.00 72.06 93 ALA A O 1
ATOM 751 N N . GLN A 1 94 ? -12.455 13.649 15.551 1.00 80.00 94 GLN A N 1
ATOM 752 C CA . GLN A 1 94 ? -11.059 13.984 15.789 1.00 80.00 94 GLN A CA 1
ATOM 753 C C . GLN A 1 94 ? -10.163 12.946 15.110 1.00 80.00 94 GLN A C 1
ATOM 755 O O . GLN A 1 94 ? -10.322 11.746 15.322 1.00 80.00 94 GLN A O 1
ATOM 760 N N . MET A 1 95 ? -9.213 13.423 14.303 1.00 76.69 95 MET A N 1
ATOM 761 C CA . MET A 1 95 ? -8.243 12.565 13.629 1.00 76.69 95 MET A CA 1
ATOM 762 C C . MET A 1 95 ? -7.125 12.165 14.596 1.00 76.69 95 MET A C 1
ATOM 764 O O . MET A 1 95 ? -6.111 12.855 14.694 1.00 76.69 95 MET A O 1
ATOM 768 N N . ASP A 1 96 ? -7.317 11.039 15.278 1.00 80.88 96 ASP A N 1
ATOM 769 C CA . ASP A 1 96 ? -6.297 10.393 16.102 1.00 80.88 96 ASP A CA 1
ATOM 770 C C . ASP A 1 96 ? -5.826 9.097 15.422 1.00 80.88 96 ASP A C 1
ATOM 772 O O . ASP A 1 96 ? -6.620 8.202 15.129 1.00 80.88 96 ASP A O 1
ATOM 776 N N . VAL A 1 97 ? -4.519 8.986 15.164 1.00 83.81 97 VAL A N 1
ATOM 777 C CA . VAL A 1 97 ? -3.922 7.845 14.450 1.00 83.81 97 VAL A CA 1
ATOM 778 C C . VAL A 1 97 ? -3.151 6.970 15.432 1.00 83.81 97 VAL A C 1
ATOM 780 O O . VAL A 1 97 ? -2.054 7.330 15.863 1.00 83.81 97 VAL A O 1
ATOM 783 N N . HIS A 1 98 ? -3.710 5.805 15.754 1.00 86.75 98 HIS A N 1
ATOM 784 C CA . HIS A 1 98 ? -3.058 4.777 16.561 1.00 86.75 98 HIS A CA 1
ATOM 785 C C . HIS A 1 98 ? -2.977 3.485 15.750 1.00 86.75 98 HIS A C 1
ATOM 787 O O . HIS A 1 98 ? -3.977 3.026 15.204 1.00 86.75 98 HIS A O 1
ATOM 793 N N . LEU A 1 99 ? -1.773 2.921 15.651 1.00 86.69 99 LEU A N 1
ATOM 794 C CA . LEU A 1 99 ? -1.468 1.822 14.738 1.00 86.69 99 LEU A CA 1
ATOM 795 C C . LEU A 1 99 ? -1.126 0.547 15.510 1.00 86.69 99 LEU A C 1
ATOM 797 O O . LEU A 1 99 ? -0.121 0.500 16.230 1.00 86.69 99 LEU A O 1
ATOM 801 N N . GLY A 1 100 ? -1.898 -0.512 15.282 1.00 82.38 100 GLY A N 1
ATOM 802 C CA . GLY A 1 100 ? -1.549 -1.859 15.716 1.00 82.38 100 GLY A CA 1
ATOM 803 C C 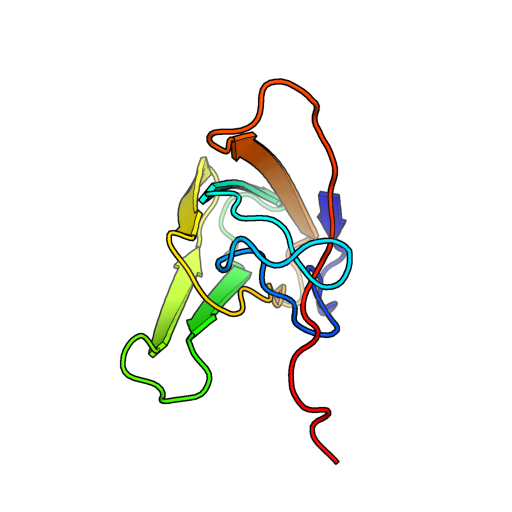. GLY A 1 100 ? -0.368 -2.379 14.897 1.00 82.38 100 GLY A C 1
ATOM 804 O O . GLY A 1 100 ? -0.401 -2.346 13.670 1.00 82.38 100 GLY A O 1
ATOM 805 N N . ARG A 1 101 ? 0.703 -2.855 15.541 1.00 84.06 101 ARG A N 1
ATOM 806 C CA . ARG A 1 101 ? 1.871 -3.417 14.834 1.00 84.06 101 ARG A CA 1
ATOM 807 C C . ARG A 1 101 ? 1.690 -4.905 14.563 1.00 84.06 101 ARG A C 1
ATOM 809 O O . ARG A 1 101 ? 1.170 -5.628 15.407 1.00 84.06 101 ARG A O 1
ATOM 816 N N . GLY A 1 102 ? 2.154 -5.353 13.402 1.00 67.06 102 GLY A N 1
ATOM 817 C CA . GLY A 1 102 ? 2.192 -6.767 13.050 1.00 67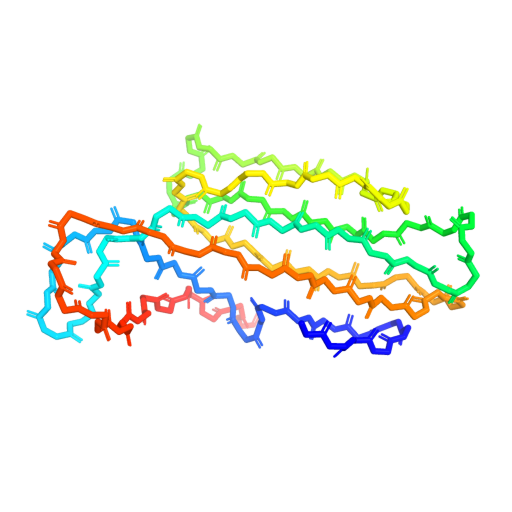.06 102 GLY A CA 1
ATOM 818 C C . GLY A 1 102 ? 3.238 -7.548 13.844 1.00 67.06 102 GLY A C 1
ATOM 819 O O . GLY A 1 102 ? 4.176 -6.949 14.391 1.00 67.06 102 GLY A O 1
ATOM 820 N N . PRO A 1 103 ? 3.107 -8.885 13.899 1.00 64.75 103 PRO A N 1
ATOM 821 C CA . PRO A 1 103 ? 4.150 -9.739 14.446 1.00 64.75 103 PRO A CA 1
ATOM 822 C C . PRO A 1 103 ? 5.465 -9.490 13.697 1.00 64.75 103 PRO A C 1
ATOM 824 O O . PRO A 1 103 ? 5.486 -9.350 12.471 1.00 64.75 103 PRO A O 1
ATOM 827 N N . ARG A 1 104 ? 6.575 -9.399 14.439 1.00 56.56 104 ARG A N 1
ATOM 828 C CA . ARG A 1 104 ? 7.907 -9.380 13.824 1.00 56.56 104 ARG A CA 1
ATOM 829 C C . ARG A 1 104 ? 8.142 -10.759 13.220 1.00 56.56 104 ARG A C 1
ATOM 831 O O . ARG A 1 104 ? 7.976 -11.745 13.926 1.00 56.56 104 ARG A O 1
ATOM 838 N N . VAL A 1 105 ? 8.509 -10.802 11.945 1.00 53.88 105 VAL A N 1
ATOM 839 C CA . VAL A 1 105 ? 9.179 -11.975 11.383 1.00 53.88 105 VAL A CA 1
ATOM 840 C C . VAL A 1 105 ? 10.589 -12.002 11.969 1.00 53.88 105 VAL A C 1
ATOM 842 O O . VAL A 1 105 ? 11.347 -11.043 11.810 1.00 53.88 105 VAL A O 1
ATOM 845 N N . ASP A 1 106 ? 10.852 -13.028 12.763 1.00 38.28 106 ASP A N 1
ATOM 846 C CA . ASP A 1 106 ? 12.152 -13.427 13.294 1.00 38.28 106 ASP A CA 1
ATOM 847 C C . ASP A 1 106 ? 13.040 -14.087 12.226 1.00 38.28 106 ASP A C 1
ATOM 849 O O . ASP A 1 106 ? 12.500 -14.717 11.286 1.00 38.28 106 ASP A O 1
#

pLDDT: mean 93.58, std 10.08, range [38.28, 98.88]

Radius of gyration: 13.95 Å; Cα contacts (8 Å, |Δi|>4): 263; chains: 1; bounding box: 30×29×39 Å

Organism: Enterobacter asburiae (NCBI:txid61645)

Sequence (106 aa):
MWTSEGCTSSYPSHKHDTDNPPQETYLEETYYHRLNPEQGFCMQRVYTDDRTLDECMAVYNRDVVMVPKGYHPVATMAGYDSYYLNVMAGPVAQMDVHLGRGPRVD

Mean predicted aligned error: 3.6 Å

Secondary structure (DSSP, 8-state):
-EE-TT-EES-S-EE--S-BTTTB---EEEEEEEEESTT-EEEEEEE-TTSSSEEEEEEETT-EEEESSSB--EEEPTT-EEEEEEEEE-SSSS-----EEPPP--

Foldseek 3Di:
DKDAAQDKPCPPWWKACDPDPPQHHHKKKKKFKAKVVQAAWKWKWAAAPVRPPTDIDTGGGRDMDTHNTHTIMIGHHHPMIMDIDMDIDDPDPDDDGHIHGDDDDD

InterPro domains:
  IPR011051 RmlC-like cupin domain superfamily [SSF51182] (2-92)
  IPR014710 RmlC-like jelly roll fold [G3DSA:2.60.120.10] (1-101)
  IPR021120 KduI/IolB isomerase [PF04962] (3-97)
  IPR024203 5-deoxy-glucuronate isomerase, IolB [PTHR39193] (2-95)

Solvent-accessible surface area (backbone atoms only — not comparable to full-atom values): 5755 Å² total; per-residue (Å²): 88,80,43,55,42,61,40,70,38,60,58,82,38,34,27,26,60,45,82,46,79,84,57,15,26,41,40,40,38,36,38,41,30,41,36,45,53,58,89,35,50,31,41,40,35,39,27,38,96,85,50,88,45,71,48,76,41,84,42,40,51,70,37,72,49,79,40,80,50,37,28,52,31,36,40,33,33,75,84,18,32,37,35,35,54,73,54,74,53,52,94,60,92,65,95,68,92,26,63,38,71,54,83,80,85,129